Protein AF-A0A1G1E098-F1 (afdb_monomer_lite)

Structure (mmCIF, N/CA/C/O backbone):
data_AF-A0A1G1E098-F1
#
_entry.id   AF-A0A1G1E098-F1
#
loop_
_atom_site.group_PDB
_atom_site.id
_atom_site.type_symbol
_atom_site.label_atom_id
_atom_site.label_alt_id
_atom_site.label_comp_id
_atom_site.label_asym_id
_atom_site.label_entity_id
_atom_site.label_seq_id
_atom_site.pdbx_PDB_ins_code
_atom_site.Cartn_x
_atom_site.Cartn_y
_atom_site.Cartn_z
_atom_site.occupancy
_atom_site.B_iso_or_equiv
_atom_site.auth_seq_id
_atom_site.auth_comp_id
_atom_site.auth_asym_id
_atom_site.auth_atom_id
_atom_site.pdbx_PDB_model_num
ATOM 1 N N . MET A 1 1 ? -1.971 -4.576 39.810 1.00 51.62 1 MET A N 1
ATOM 2 C CA . MET A 1 1 ? -1.094 -4.292 38.649 1.00 51.62 1 MET A CA 1
ATOM 3 C C . MET A 1 1 ? -0.748 -5.639 38.025 1.00 51.62 1 MET A C 1
ATOM 5 O O . MET A 1 1 ? -0.468 -6.519 38.833 1.00 51.62 1 MET A O 1
ATOM 9 N N . PRO A 1 2 ? -0.788 -5.854 36.694 1.00 52.38 2 PRO A N 1
ATOM 10 C CA . PRO A 1 2 ? -0.880 -4.891 35.592 1.00 52.38 2 PRO A CA 1
ATOM 11 C C . PRO A 1 2 ? -2.144 -5.057 34.714 1.00 52.38 2 PRO A C 1
ATOM 13 O O . PRO A 1 2 ? -2.699 -6.144 34.587 1.00 52.38 2 PRO A O 1
ATOM 16 N N . VAL A 1 3 ? -2.587 -3.956 34.101 1.00 46.91 3 VAL A N 1
ATOM 17 C CA . VAL A 1 3 ? -3.371 -3.996 32.859 1.00 46.91 3 VAL A CA 1
ATOM 18 C C . VAL A 1 3 ? -2.415 -4.561 31.811 1.00 46.91 3 VAL A C 1
ATOM 20 O O . VAL A 1 3 ? -1.348 -3.983 31.599 1.00 46.91 3 VAL A O 1
ATOM 23 N N . LEU A 1 4 ? -2.736 -5.715 31.218 1.00 51.38 4 LEU A N 1
ATOM 24 C CA . LEU A 1 4 ? -2.136 -6.057 29.936 1.00 51.38 4 LEU A CA 1
ATOM 25 C C . LEU A 1 4 ? -2.623 -4.973 28.984 1.00 51.38 4 LEU A C 1
ATOM 27 O O . LEU A 1 4 ? -3.811 -4.915 28.664 1.00 51.38 4 LEU A O 1
ATOM 31 N N . ALA A 1 5 ? -1.717 -4.064 28.630 1.00 51.00 5 ALA A N 1
ATOM 32 C CA . ALA A 1 5 ? -1.898 -3.213 27.480 1.00 51.00 5 ALA A CA 1
ATOM 33 C C . ALA A 1 5 ? -2.307 -4.137 26.335 1.00 51.00 5 ALA A C 1
ATOM 35 O O . ALA A 1 5 ? -1.601 -5.097 26.022 1.00 51.00 5 ALA A O 1
ATOM 36 N N . GLN A 1 6 ? -3.493 -3.880 25.795 1.00 43.19 6 GLN A N 1
ATOM 37 C CA . GLN A 1 6 ? -3.846 -4.321 24.466 1.00 43.19 6 GLN A CA 1
ATOM 38 C C . GLN A 1 6 ? -2.694 -3.865 23.580 1.00 43.19 6 GLN A C 1
ATOM 40 O O . GLN A 1 6 ? -2.505 -2.673 23.344 1.00 43.19 6 GLN A O 1
ATOM 45 N N . GLU A 1 7 ? -1.868 -4.822 23.183 1.00 51.38 7 GLU A N 1
ATOM 46 C CA . GLU A 1 7 ? -1.004 -4.686 22.034 1.00 51.38 7 GLU A CA 1
ATOM 47 C C . GLU A 1 7 ? -1.958 -4.594 20.840 1.00 51.38 7 GLU A C 1
ATOM 49 O O . GLU A 1 7 ? -2.266 -5.575 20.173 1.00 51.38 7 GLU A O 1
ATOM 54 N N . GLU A 1 8 ? -2.525 -3.409 20.615 1.00 47.69 8 GLU A N 1
ATOM 55 C CA . GLU A 1 8 ? -2.921 -3.024 19.273 1.00 47.69 8 GLU A CA 1
ATOM 56 C C . GLU A 1 8 ? -1.606 -2.872 18.514 1.00 47.69 8 GLU A C 1
ATOM 58 O O . GLU A 1 8 ? -1.031 -1.789 18.411 1.00 47.69 8 GLU A O 1
ATOM 63 N N . ALA A 1 9 ? -1.075 -4.004 18.040 1.00 51.47 9 ALA A N 1
ATOM 64 C CA . ALA A 1 9 ? -0.168 -3.984 16.913 1.00 51.47 9 ALA A CA 1
ATOM 65 C C . ALA A 1 9 ? -0.832 -3.096 15.849 1.00 51.47 9 ALA A C 1
ATOM 67 O O . ALA A 1 9 ? -2.040 -3.248 15.623 1.00 51.47 9 ALA A O 1
ATOM 68 N N . PRO A 1 10 ? -0.112 -2.152 15.221 1.00 51.34 10 PRO A N 1
ATOM 69 C CA . PRO A 1 10 ? -0.682 -1.416 14.108 1.00 51.34 10 PRO A CA 1
ATOM 70 C C . PRO A 1 10 ? -1.135 -2.461 13.087 1.00 51.34 10 PRO A C 1
ATOM 72 O O . PRO A 1 10 ? -0.317 -3.220 12.565 1.00 51.34 10 PRO A O 1
ATOM 75 N N . THR A 1 11 ? -2.448 -2.590 12.888 1.00 65.44 11 THR A N 1
ATOM 76 C CA . THR A 1 11 ? -3.022 -3.596 11.993 1.00 65.44 11 THR A CA 1
ATOM 77 C C . THR A 1 11 ? -2.800 -3.124 10.566 1.00 65.44 11 THR A C 1
ATOM 79 O O . THR A 1 11 ? -3.671 -2.564 9.905 1.00 65.44 11 THR A O 1
ATOM 82 N N . ALA A 1 12 ? -1.566 -3.298 10.109 1.00 79.00 12 ALA A N 1
ATOM 83 C CA . ALA A 1 12 ? -1.203 -3.142 8.725 1.00 79.00 12 ALA A CA 1
ATOM 84 C C . ALA A 1 12 ? -1.951 -4.219 7.927 1.00 79.00 12 ALA A C 1
ATOM 86 O O . ALA A 1 12 ? -1.767 -5.418 8.135 1.00 79.00 12 ALA A O 1
ATOM 87 N N . GLN A 1 13 ? -2.854 -3.785 7.058 1.00 81.88 13 GLN A N 1
ATOM 88 C CA . GLN A 1 13 ? -3.647 -4.635 6.189 1.00 81.88 13 GLN A CA 1
ATOM 89 C C . GLN A 1 13 ? -2.983 -4.716 4.826 1.00 81.88 13 GLN A C 1
ATOM 91 O O . GLN A 1 13 ? -2.785 -3.708 4.154 1.00 81.88 13 GLN A O 1
ATOM 96 N N . THR A 1 14 ? -2.671 -5.926 4.390 1.00 83.56 14 THR A N 1
ATOM 97 C CA . THR A 1 14 ? -2.162 -6.153 3.042 1.00 83.56 14 THR A CA 1
ATOM 98 C C . THR A 1 14 ? -3.323 -6.231 2.055 1.00 83.56 14 THR A C 1
ATOM 100 O O . THR A 1 14 ? -4.198 -7.089 2.161 1.00 83.56 14 THR A O 1
ATOM 103 N N . VAL A 1 15 ? -3.318 -5.341 1.073 1.00 83.81 15 VAL A N 1
ATOM 104 C CA . VAL A 1 15 ? -4.295 -5.233 -0.005 1.00 83.81 15 VAL A CA 1
ATOM 105 C C . VAL A 1 15 ? -3.638 -5.698 -1.293 1.00 83.81 15 VAL A C 1
ATOM 107 O O . VAL A 1 15 ? -2.638 -5.138 -1.728 1.00 83.81 15 VAL A O 1
ATOM 110 N N . LYS A 1 16 ? -4.206 -6.721 -1.924 1.00 86.19 16 LYS A N 1
ATOM 111 C CA . LYS A 1 16 ? -3.777 -7.195 -3.242 1.00 86.19 16 LYS A CA 1
ATOM 112 C C . LYS A 1 16 ? -4.789 -6.779 -4.279 1.00 86.19 16 LYS A C 1
ATOM 114 O O . LYS A 1 16 ? -5.982 -7.017 -4.103 1.00 86.19 16 LYS A O 1
ATOM 119 N N . GLY A 1 17 ? -4.315 -6.224 -5.380 1.00 84.75 17 GLY A N 1
ATOM 120 C CA . GLY A 1 17 ? -5.181 -5.979 -6.512 1.00 84.75 17 GLY A CA 1
ATOM 121 C C . GLY A 1 17 ? -4.472 -5.321 -7.673 1.00 84.75 17 GLY A C 1
ATOM 122 O O . GLY A 1 17 ? -3.300 -4.960 -7.618 1.00 84.75 17 GLY A O 1
ATOM 123 N N . LYS A 1 18 ? -5.228 -5.161 -8.750 1.00 86.44 18 LYS A N 1
ATOM 124 C CA . LYS A 1 18 ? -4.775 -4.450 -9.934 1.00 86.44 18 LYS A CA 1
ATOM 125 C C . LYS A 1 18 ? -4.877 -2.949 -9.697 1.00 86.44 18 LYS A C 1
ATOM 127 O O . LYS A 1 18 ? -5.929 -2.471 -9.268 1.00 86.44 18 LYS A O 1
ATOM 132 N N . VAL A 1 19 ? -3.809 -2.217 -9.996 1.00 87.69 19 VAL A N 1
ATOM 133 C CA . VAL A 1 19 ? -3.830 -0.754 -10.024 1.00 87.69 19 VAL A CA 1
ATOM 134 C C . VAL A 1 19 ? -4.747 -0.335 -11.163 1.00 87.69 19 VAL A C 1
ATOM 136 O O . VAL A 1 19 ? -4.438 -0.560 -12.327 1.00 87.69 19 VAL A O 1
ATOM 139 N N . GLU A 1 20 ? -5.891 0.253 -10.850 1.00 85.38 20 GLU A N 1
ATOM 140 C CA . GLU A 1 20 ? -6.742 0.879 -11.862 1.00 85.38 20 GLU A CA 1
ATOM 141 C C . GLU A 1 20 ? -6.298 2.302 -12.160 1.00 85.38 20 GLU A C 1
ATOM 143 O O . GLU A 1 20 ? -6.420 2.748 -13.297 1.00 85.38 20 GLU A O 1
ATOM 148 N N . LYS A 1 21 ? -5.784 3.003 -11.145 1.00 85.62 21 LYS A N 1
ATOM 149 C CA . LYS A 1 21 ? -5.387 4.401 -11.266 1.00 85.62 21 LYS A CA 1
ATOM 150 C C . LYS A 1 21 ? -4.212 4.715 -10.357 1.00 85.62 21 LYS A C 1
ATOM 152 O O . LYS A 1 21 ? -4.189 4.270 -9.212 1.00 85.62 21 LYS A O 1
ATOM 157 N N . LEU A 1 22 ? -3.248 5.481 -10.853 1.00 85.12 22 LEU A N 1
ATOM 158 C 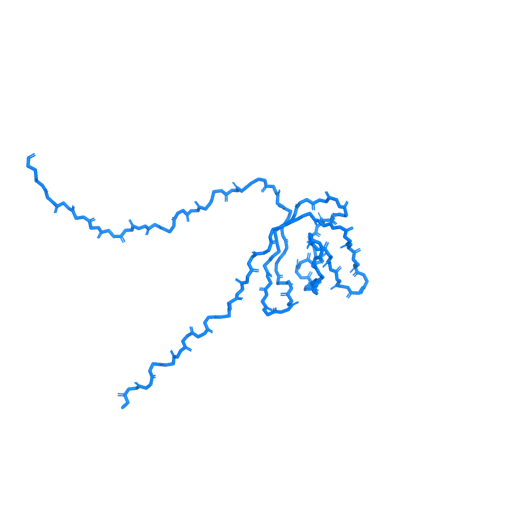CA . LEU A 1 22 ? -2.056 5.863 -10.098 1.00 85.12 22 LEU A CA 1
ATOM 159 C C . LEU A 1 22 ? -1.822 7.367 -10.223 1.00 85.12 22 LEU A C 1
ATOM 161 O O . LEU A 1 22 ? -1.444 7.855 -11.284 1.00 85.12 22 LEU A O 1
ATOM 165 N N . ASP A 1 23 ? -1.991 8.085 -9.121 1.00 86.69 23 ASP A N 1
ATOM 166 C CA . ASP A 1 23 ? -1.749 9.517 -9.034 1.00 86.69 23 ASP A CA 1
ATOM 167 C C . ASP A 1 23 ? -0.454 9.774 -8.247 1.00 86.69 23 ASP A C 1
ATOM 169 O O . ASP A 1 23 ? -0.421 9.797 -7.015 1.00 86.69 23 ASP A O 1
ATOM 173 N N . LYS A 1 24 ? 0.659 9.904 -8.978 1.00 76.75 24 LYS A N 1
ATOM 174 C CA . LYS A 1 24 ? 1.995 10.121 -8.392 1.00 76.75 24 LYS A CA 1
ATOM 175 C C . LYS A 1 24 ? 2.160 11.518 -7.784 1.00 76.75 24 LYS A C 1
ATOM 177 O O . LYS A 1 24 ? 2.950 11.677 -6.859 1.00 76.75 24 LYS A O 1
ATOM 182 N N . GLU A 1 25 ? 1.430 12.514 -8.285 1.00 79.44 25 GLU A N 1
ATOM 183 C CA . GLU A 1 25 ? 1.501 13.899 -7.796 1.00 79.44 25 GLU A CA 1
ATOM 184 C C . GLU A 1 25 ? 0.715 14.082 -6.493 1.00 79.44 25 GLU A C 1
ATOM 186 O O . GLU A 1 25 ? 1.220 14.658 -5.531 1.00 79.44 25 GLU A O 1
ATOM 191 N N . GLY A 1 26 ? -0.498 13.541 -6.441 1.00 78.69 26 GLY A N 1
ATOM 192 C CA . GLY A 1 26 ? -1.386 13.526 -5.285 1.00 78.69 26 GLY A CA 1
ATOM 193 C C . GLY A 1 26 ? -1.105 12.397 -4.300 1.00 78.69 26 GLY A C 1
ATOM 194 O O . GLY A 1 26 ? -1.784 12.325 -3.280 1.00 78.69 26 GLY A O 1
ATOM 195 N N . LYS A 1 27 ? -0.112 11.541 -4.585 1.00 84.56 27 LYS A N 1
ATOM 196 C CA . LYS A 1 27 ? 0.276 10.379 -3.773 1.00 84.56 27 LYS A CA 1
ATOM 197 C C . LYS A 1 27 ? -0.923 9.473 -3.478 1.00 84.56 27 LYS A C 1
ATOM 199 O O . LYS A 1 27 ? -1.144 9.086 -2.340 1.00 84.56 27 LYS A O 1
ATOM 204 N N . LYS A 1 28 ? -1.705 9.129 -4.501 1.00 88.06 28 LYS A N 1
ATOM 205 C CA . LYS A 1 28 ? -2.889 8.264 -4.382 1.00 88.06 28 LYS A CA 1
ATOM 206 C C . LYS A 1 28 ? -2.827 7.103 -5.363 1.00 88.06 28 LYS A C 1
ATOM 208 O O . LYS A 1 28 ? -2.341 7.242 -6.482 1.00 88.06 28 LYS A O 1
ATOM 213 N N . VAL A 1 29 ? -3.347 5.952 -4.960 1.00 86.50 29 VAL A N 1
ATOM 214 C CA . VAL A 1 29 ? -3.477 4.769 -5.814 1.00 86.50 29 VAL A CA 1
ATOM 215 C C . VAL A 1 29 ? -4.866 4.172 -5.667 1.00 86.50 29 VAL A C 1
ATOM 217 O O . VAL A 1 29 ? -5.370 4.011 -4.561 1.00 86.50 29 VAL A O 1
ATOM 220 N N . THR A 1 30 ? -5.493 3.827 -6.784 1.00 88.56 30 THR A N 1
ATOM 221 C CA . THR A 1 30 ? -6.742 3.070 -6.814 1.00 88.56 30 THR A CA 1
ATOM 222 C C . THR A 1 30 ? -6.419 1.623 -7.145 1.00 88.56 30 THR A C 1
ATOM 224 O O . THR A 1 30 ? -6.000 1.319 -8.262 1.00 88.56 30 THR A O 1
ATOM 227 N N . ILE A 1 31 ? -6.604 0.731 -6.176 1.00 86.56 31 ILE A N 1
ATOM 228 C CA . ILE A 1 31 ? -6.350 -0.704 -6.304 1.00 86.56 31 ILE A CA 1
ATOM 229 C C . ILE A 1 31 ? -7.694 -1.420 -6.209 1.00 86.56 31 ILE A C 1
ATOM 231 O O . ILE A 1 31 ? -8.384 -1.293 -5.199 1.00 86.56 31 ILE A O 1
ATOM 235 N N . ALA A 1 32 ? -8.074 -2.157 -7.257 1.00 81.25 32 ALA A N 1
ATOM 236 C CA . ALA A 1 32 ? -9.336 -2.905 -7.318 1.00 81.25 32 ALA A CA 1
ATOM 237 C C . ALA A 1 32 ? -10.571 -2.074 -6.883 1.00 81.25 32 ALA A C 1
ATOM 239 O O . ALA A 1 32 ? -11.380 -2.518 -6.069 1.00 81.25 32 ALA A O 1
ATOM 240 N N . GLY A 1 33 ? -10.685 -0.837 -7.381 1.00 82.00 33 GLY A N 1
ATOM 241 C CA . GLY A 1 33 ? -11.770 0.087 -7.039 1.00 82.00 33 GLY A CA 1
ATOM 242 C C . GLY A 1 33 ? -11.680 0.778 -5.671 1.00 82.00 33 GLY A C 1
ATOM 243 O O . GLY A 1 33 ? -12.576 1.553 -5.343 1.00 82.00 33 GLY A O 1
ATOM 244 N N . THR A 1 34 ? -10.625 0.548 -4.880 1.00 85.12 34 THR A N 1
ATOM 245 C CA . THR A 1 34 ? -10.418 1.214 -3.580 1.00 85.12 34 THR A CA 1
ATOM 246 C C . THR A 1 34 ? -9.262 2.208 -3.656 1.00 85.12 34 THR A C 1
ATOM 248 O O . THR A 1 34 ? -8.171 1.854 -4.097 1.00 85.12 34 THR A O 1
ATOM 251 N N . GLU A 1 35 ? -9.498 3.458 -3.248 1.00 89.31 35 GLU A N 1
ATOM 252 C CA . GLU A 1 35 ? -8.470 4.504 -3.192 1.00 89.31 35 GLU A CA 1
ATOM 253 C C . GLU A 1 35 ? -7.690 4.439 -1.873 1.00 89.31 35 GLU A C 1
ATOM 255 O O . GLU A 1 35 ? -8.282 4.380 -0.795 1.00 89.31 35 GLU A O 1
ATOM 260 N N . TYR A 1 36 ? -6.364 4.491 -1.974 1.00 86.75 36 TYR A N 1
ATOM 261 C CA . TYR A 1 36 ? -5.434 4.547 -0.854 1.00 86.75 36 TYR A CA 1
ATOM 262 C C . TYR A 1 36 ? -4.407 5.662 -1.058 1.00 86.75 36 TYR A C 1
ATOM 264 O O . TYR A 1 36 ? -4.010 5.955 -2.188 1.00 86.75 36 TYR A O 1
ATOM 272 N N . ASP A 1 37 ? -3.928 6.244 0.039 1.00 89.06 37 ASP A N 1
ATOM 273 C CA . ASP A 1 37 ? -2.848 7.230 0.015 1.00 89.06 37 ASP A CA 1
ATOM 274 C C . ASP A 1 37 ? -1.482 6.521 0.031 1.00 89.06 37 ASP A C 1
ATOM 276 O O . ASP A 1 37 ? -1.197 5.707 0.904 1.00 89.06 37 ASP A O 1
ATOM 280 N N . LEU A 1 38 ? -0.623 6.813 -0.941 1.00 86.44 38 LEU A N 1
ATOM 281 C CA . LEU A 1 38 ? 0.734 6.286 -1.076 1.00 86.44 38 LEU A CA 1
ATOM 282 C C . LEU A 1 38 ? 1.700 7.017 -0.136 1.00 86.44 38 LEU A C 1
ATOM 284 O O . LEU A 1 38 ? 1.860 8.236 -0.212 1.00 86.44 38 LEU A O 1
ATOM 288 N N . SER A 1 39 ? 2.442 6.273 0.684 1.00 85.88 39 SER A N 1
ATOM 289 C CA . SER A 1 39 ? 3.660 6.811 1.303 1.00 85.88 39 SER A CA 1
ATOM 290 C C . SER A 1 39 ? 4.767 6.998 0.271 1.00 85.88 39 SER A C 1
ATOM 292 O O . SER A 1 39 ? 4.752 6.401 -0.803 1.00 85.88 39 SER A O 1
ATOM 294 N N . GLU A 1 40 ? 5.781 7.787 0.622 1.00 81.44 40 GLU A N 1
ATOM 295 C CA . GLU A 1 40 ? 6.971 7.984 -0.216 1.00 81.44 40 GLU A CA 1
ATOM 296 C C . GLU A 1 40 ? 7.689 6.663 -0.537 1.00 81.44 40 GLU A C 1
ATOM 298 O O . GLU A 1 40 ? 8.182 6.490 -1.647 1.00 81.44 40 GLU A O 1
ATOM 303 N N . GLU A 1 41 ? 7.674 5.703 0.391 1.00 77.25 41 GLU A N 1
ATOM 304 C CA . GLU A 1 41 ? 8.260 4.368 0.210 1.00 77.25 41 GLU A CA 1
ATOM 305 C C . GLU A 1 41 ? 7.469 3.513 -0.800 1.00 77.25 41 GLU A C 1
ATOM 307 O O . GLU A 1 41 ? 8.053 2.855 -1.656 1.00 77.25 41 GLU A O 1
ATOM 312 N N . ALA A 1 42 ? 6.136 3.598 -0.777 1.00 74.75 42 ALA A N 1
ATOM 313 C CA . ALA A 1 42 ? 5.259 2.970 -1.764 1.00 74.75 42 ALA A CA 1
ATOM 314 C C . ALA A 1 42 ? 5.330 3.655 -3.144 1.00 74.75 42 ALA A C 1
ATOM 316 O O . ALA A 1 42 ? 5.282 2.988 -4.174 1.00 74.75 42 ALA A O 1
ATOM 317 N N . ALA A 1 43 ? 5.470 4.983 -3.172 1.00 74.62 43 ALA A N 1
ATOM 318 C CA . ALA A 1 43 ? 5.616 5.769 -4.397 1.00 74.62 43 ALA A CA 1
ATOM 319 C C . ALA A 1 43 ? 6.981 5.570 -5.081 1.00 74.62 43 ALA A C 1
ATOM 321 O O . ALA A 1 43 ? 7.102 5.810 -6.283 1.00 74.62 43 ALA A O 1
ATOM 322 N N . ALA A 1 44 ? 7.997 5.123 -4.333 1.00 78.81 44 ALA A N 1
ATOM 323 C CA . ALA A 1 44 ? 9.300 4.749 -4.876 1.00 78.81 44 ALA A CA 1
ATOM 324 C C . ALA A 1 44 ? 9.249 3.462 -5.717 1.00 78.81 44 ALA A C 1
ATOM 326 O O . ALA A 1 44 ? 10.186 3.180 -6.464 1.00 78.81 44 ALA A O 1
ATOM 327 N N . VAL A 1 45 ? 8.171 2.680 -5.617 1.00 79.19 45 VAL A N 1
ATOM 328 C CA . VAL A 1 45 ? 8.023 1.435 -6.369 1.00 79.19 45 VAL A CA 1
ATOM 329 C C . VAL A 1 45 ? 7.492 1.739 -7.764 1.00 79.19 45 VAL A C 1
ATOM 331 O O . VAL A 1 45 ? 6.462 2.391 -7.943 1.00 79.19 45 VAL A O 1
ATOM 334 N N . GLU A 1 46 ? 8.203 1.249 -8.779 1.00 76.31 46 GLU A N 1
ATOM 335 C CA . GLU A 1 46 ? 7.785 1.349 -10.176 1.00 76.31 46 GLU A CA 1
ATOM 336 C C . GLU A 1 46 ? 6.589 0.432 -10.452 1.00 76.31 46 GLU A C 1
ATOM 338 O O . GLU A 1 46 ? 6.724 -0.705 -10.903 1.00 76.31 46 GLU A O 1
ATOM 343 N N . VAL A 1 47 ? 5.396 0.954 -10.185 1.00 77.75 47 VAL A N 1
ATOM 344 C CA . VAL A 1 47 ? 4.122 0.362 -10.595 1.00 77.75 47 VAL A CA 1
ATOM 345 C C . VAL A 1 47 ? 3.421 1.251 -11.614 1.00 77.75 47 VAL A C 1
ATOM 347 O O . VAL A 1 47 ? 3.643 2.466 -11.673 1.00 77.75 47 VAL A O 1
ATOM 350 N N . ALA A 1 48 ? 2.580 0.632 -12.435 1.00 80.19 48 ALA A N 1
ATOM 351 C CA . ALA A 1 48 ? 1.827 1.293 -13.490 1.00 80.19 48 ALA A CA 1
ATOM 352 C C . ALA A 1 48 ? 0.344 0.923 -13.410 1.00 80.19 48 ALA A C 1
ATOM 354 O O . ALA A 1 48 ? -0.034 -0.089 -12.819 1.00 80.19 48 ALA A O 1
ATOM 355 N N . GLU A 1 49 ? -0.498 1.742 -14.034 1.00 85.88 49 GLU A N 1
ATOM 356 C CA . GLU A 1 49 ? -1.910 1.418 -14.221 1.00 85.88 49 GLU A CA 1
ATOM 357 C C . GLU A 1 49 ? -2.034 0.115 -15.022 1.00 85.88 49 GLU A C 1
ATOM 359 O O . GLU A 1 49 ? -1.438 -0.058 -16.084 1.00 85.88 49 GLU A O 1
ATOM 364 N N . GLY A 1 50 ? -2.801 -0.824 -14.486 1.00 82.19 50 GLY A N 1
ATOM 365 C CA . GLY A 1 50 ? -2.989 -2.161 -15.023 1.00 82.19 50 GLY A CA 1
ATOM 366 C C . GLY A 1 50 ? -2.083 -3.234 -14.420 1.0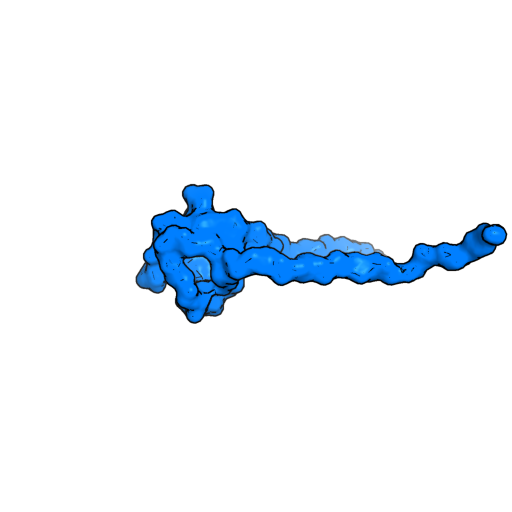0 82.19 50 GLY A C 1
ATOM 367 O O . GLY A 1 50 ? -2.248 -4.403 -14.768 1.00 82.19 50 GLY A O 1
ATOM 368 N N . ASP A 1 51 ? -1.173 -2.875 -13.519 1.00 83.25 51 ASP A N 1
ATOM 369 C CA . ASP A 1 51 ? -0.261 -3.817 -12.878 1.00 83.25 51 ASP A CA 1
ATOM 370 C C . ASP A 1 51 ? -0.875 -4.414 -11.603 1.00 83.25 51 ASP A C 1
ATOM 372 O O . ASP A 1 51 ? -1.565 -3.719 -10.856 1.00 83.25 51 ASP A O 1
ATOM 376 N N . GLU A 1 52 ? -0.651 -5.703 -11.342 1.00 84.75 52 GLU A N 1
ATOM 377 C CA . GLU A 1 52 ? -1.023 -6.308 -10.058 1.00 84.75 52 GLU A CA 1
ATOM 378 C C . GLU A 1 52 ? -0.002 -5.926 -8.989 1.00 84.75 52 GLU A C 1
ATOM 380 O O . GLU A 1 52 ? 1.204 -6.099 -9.168 1.00 84.75 52 GLU A O 1
ATOM 385 N N . VAL A 1 53 ? -0.491 -5.404 -7.866 1.00 85.44 53 VAL A N 1
ATOM 386 C CA . VAL A 1 53 ? 0.321 -4.913 -6.753 1.00 85.44 53 VAL A CA 1
ATOM 387 C C . VAL A 1 53 ? -0.216 -5.419 -5.418 1.00 85.44 53 VAL A C 1
ATOM 389 O O . VAL A 1 53 ? -1.403 -5.701 -5.251 1.00 85.44 53 VAL A O 1
ATOM 392 N N . GLU A 1 54 ? 0.688 -5.524 -4.458 1.00 86.12 54 GLU A N 1
ATOM 393 C CA . GLU A 1 54 ? 0.438 -5.826 -3.060 1.00 86.12 54 GLU A CA 1
ATOM 394 C C . GLU A 1 54 ? 0.826 -4.591 -2.235 1.00 86.12 54 GLU A C 1
ATOM 396 O O . GLU A 1 54 ? 1.989 -4.197 -2.186 1.00 86.12 54 GLU A O 1
ATOM 401 N N . ALA A 1 55 ? -0.160 -3.943 -1.626 1.00 84.56 55 ALA A N 1
ATOM 402 C CA . ALA A 1 55 ? -0.029 -2.716 -0.858 1.00 84.56 55 ALA A CA 1
ATOM 403 C C . ALA A 1 55 ? -0.273 -3.004 0.624 1.00 84.56 55 ALA A C 1
ATOM 405 O O . ALA A 1 55 ? -1.339 -3.480 0.992 1.00 84.56 55 ALA A O 1
ATOM 406 N N . THR A 1 56 ? 0.674 -2.693 1.499 1.00 88.44 56 THR A N 1
ATOM 407 C CA . THR A 1 56 ? 0.473 -2.782 2.949 1.00 88.44 56 THR A CA 1
ATOM 408 C C . THR A 1 56 ? -0.043 -1.446 3.460 1.00 88.44 56 THR A C 1
ATOM 410 O O . THR A 1 56 ? 0.688 -0.458 3.468 1.00 88.44 56 THR A O 1
ATOM 413 N N . VAL A 1 57 ? -1.305 -1.408 3.872 1.00 87.88 57 VAL A N 1
ATOM 414 C CA . VAL A 1 57 ? -2.027 -0.219 4.329 1.00 87.88 57 VAL A CA 1
ATOM 415 C C . VAL A 1 57 ? -2.107 -0.217 5.845 1.00 87.88 57 VAL A C 1
ATOM 417 O O . VAL A 1 57 ? -2.661 -1.129 6.443 1.00 87.88 57 VAL A O 1
ATOM 420 N N . GLU A 1 58 ? -1.612 0.833 6.482 1.00 85.56 58 GLU A N 1
ATOM 421 C CA . GLU A 1 58 ? -1.749 1.035 7.920 1.00 85.56 58 GLU A CA 1
ATOM 422 C C . GLU A 1 58 ? -2.774 2.149 8.162 1.00 85.56 58 GLU A C 1
ATOM 424 O O . GLU A 1 58 ? -2.542 3.316 7.840 1.00 85.56 58 GLU A O 1
ATOM 429 N N . GLY A 1 59 ? -3.958 1.772 8.653 1.00 81.38 59 GLY A N 1
ATOM 430 C CA . GLY A 1 59 ? -5.106 2.673 8.770 1.00 81.38 59 GLY A CA 1
ATOM 431 C C . GLY A 1 59 ? -5.669 3.070 7.402 1.00 81.38 59 GLY A C 1
ATOM 432 O O . GLY A 1 59 ? -6.576 2.421 6.891 1.00 81.38 59 GLY A O 1
ATOM 433 N N . THR A 1 60 ? -5.122 4.131 6.811 1.00 79.56 6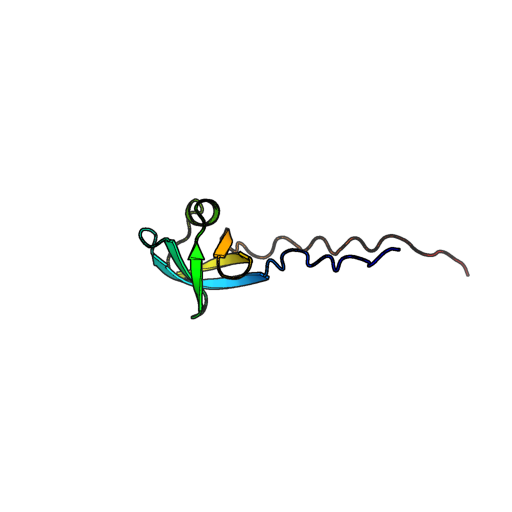0 THR A N 1
ATOM 434 C CA . THR A 1 60 ? -5.547 4.697 5.514 1.00 79.56 60 THR A CA 1
ATOM 435 C C . THR A 1 60 ? -4.390 4.928 4.543 1.00 79.56 60 THR A C 1
ATOM 437 O O . THR A 1 60 ? -4.621 5.323 3.402 1.00 79.56 60 THR A O 1
ATOM 440 N N . THR A 1 61 ? -3.153 4.684 4.979 1.00 84.50 61 THR A N 1
ATOM 441 C CA . THR A 1 61 ? -1.950 5.009 4.212 1.00 84.50 61 THR A CA 1
ATOM 442 C C . THR A 1 61 ? -1.202 3.737 3.838 1.00 84.50 61 THR A C 1
ATOM 444 O O . THR A 1 61 ? -0.868 2.926 4.699 1.00 84.50 61 THR A O 1
ATOM 447 N N . VAL A 1 62 ? -0.891 3.572 2.555 1.00 86.31 62 VAL A N 1
ATOM 448 C CA . VAL A 1 62 ? 0.012 2.541 2.046 1.00 86.31 62 VAL A CA 1
ATOM 449 C C . VAL A 1 62 ? 1.418 2.843 2.554 1.00 86.31 62 VAL A C 1
ATOM 451 O O . VAL A 1 62 ? 2.025 3.835 2.155 1.00 86.31 62 VAL A O 1
ATOM 454 N N . LYS A 1 63 ? 1.942 1.994 3.433 1.00 86.94 63 LYS A N 1
ATOM 455 C CA . LYS A 1 63 ? 3.324 2.044 3.919 1.00 86.94 63 LYS A CA 1
ATOM 456 C C . LYS A 1 63 ? 4.277 1.501 2.864 1.00 86.94 63 LYS A C 1
ATOM 458 O O . LYS A 1 63 ? 5.197 2.193 2.449 1.00 86.94 63 LYS A O 1
ATOM 463 N N . THR A 1 64 ? 3.998 0.290 2.396 1.00 81.56 64 THR A N 1
ATOM 464 C CA . THR A 1 64 ? 4.803 -0.407 1.393 1.00 81.56 64 THR A CA 1
ATOM 465 C C . THR A 1 64 ? 3.921 -0.837 0.241 1.00 81.56 64 THR A C 1
ATOM 467 O O . THR A 1 64 ? 2.770 -1.225 0.431 1.00 81.56 64 THR A O 1
ATOM 470 N N . LEU A 1 65 ? 4.455 -0.761 -0.969 1.00 84.69 65 LEU A N 1
ATOM 471 C CA . LEU A 1 65 ? 3.788 -1.245 -2.164 1.00 84.69 65 LEU A CA 1
ATOM 472 C C . LEU A 1 65 ? 4.787 -2.090 -2.930 1.00 84.69 65 LEU A C 1
ATOM 474 O O . LEU A 1 65 ? 5.908 -1.664 -3.148 1.00 84.69 65 LEU A O 1
ATOM 478 N N . ALA A 1 66 ? 4.409 -3.297 -3.307 1.00 83.69 66 ALA A N 1
ATOM 479 C CA . ALA A 1 66 ? 5.232 -4.177 -4.110 1.00 83.69 66 ALA A CA 1
ATOM 480 C C . ALA A 1 66 ? 4.436 -4.578 -5.340 1.00 83.69 66 ALA A C 1
ATOM 482 O O . ALA A 1 66 ? 3.239 -4.842 -5.258 1.00 83.69 66 ALA A O 1
ATOM 483 N N . LYS A 1 67 ? 5.094 -4.657 -6.494 1.00 78.75 67 LYS A N 1
ATOM 484 C CA . LYS A 1 67 ? 4.502 -5.341 -7.639 1.00 78.75 67 LYS A CA 1
ATOM 485 C C . LYS A 1 67 ? 4.235 -6.784 -7.225 1.00 78.75 67 LYS A C 1
ATOM 487 O O . LYS A 1 67 ? 5.164 -7.468 -6.794 1.00 78.75 67 LYS A O 1
ATOM 492 N N . ALA A 1 68 ? 2.988 -7.231 -7.341 1.00 65.38 68 ALA A N 1
ATOM 493 C CA . ALA A 1 68 ? 2.596 -8.605 -7.085 1.00 65.38 68 ALA A CA 1
ATOM 494 C C . ALA A 1 68 ? 3.114 -9.467 -8.243 1.00 65.38 68 ALA A C 1
ATOM 496 O O . ALA A 1 68 ? 2.379 -9.954 -9.096 1.00 65.38 68 ALA A O 1
ATOM 497 N N . ALA A 1 69 ? 4.433 -9.645 -8.289 1.00 44.06 69 ALA A N 1
ATOM 498 C CA . ALA A 1 69 ? 4.990 -10.862 -8.832 1.00 44.06 69 ALA A CA 1
ATOM 499 C C . ALA A 1 69 ? 4.425 -11.993 -7.965 1.00 44.06 69 ALA A C 1
ATOM 501 O O . ALA A 1 69 ? 4.437 -11.874 -6.740 1.00 44.06 69 ALA A O 1
ATOM 502 N N . ALA A 1 70 ? 3.846 -13.005 -8.617 1.00 34.72 70 ALA A N 1
ATOM 503 C CA . ALA A 1 70 ? 3.185 -14.166 -8.024 1.00 34.72 70 ALA A CA 1
ATOM 504 C C . ALA A 1 70 ? 3.733 -14.525 -6.632 1.00 34.72 70 ALA A C 1
ATOM 506 O O . ALA A 1 70 ? 4.954 -14.525 -6.470 1.00 34.72 70 ALA A O 1
ATOM 507 N N . PRO A 1 71 ? 2.857 -14.838 -5.657 1.00 39.16 71 PRO A N 1
ATOM 508 C CA . PRO A 1 71 ? 3.217 -14.951 -4.250 1.00 39.16 71 PRO A CA 1
ATOM 509 C C . PRO A 1 71 ? 4.487 -15.782 -4.107 1.00 39.16 71 PRO A C 1
ATOM 511 O O . PRO A 1 71 ? 4.466 -16.997 -4.304 1.00 39.16 71 PRO A O 1
ATOM 514 N N . ALA A 1 72 ? 5.592 -15.122 -3.762 1.00 39.94 72 ALA A N 1
ATOM 515 C CA . ALA A 1 72 ? 6.646 -15.790 -3.035 1.00 39.94 72 ALA A CA 1
ATOM 516 C C . ALA A 1 72 ? 5.988 -16.167 -1.713 1.00 39.94 72 ALA A C 1
ATOM 518 O O . ALA A 1 72 ? 5.787 -15.320 -0.847 1.00 39.94 72 ALA A O 1
ATOM 519 N N . GLU A 1 73 ? 5.458 -17.389 -1.709 1.00 38.28 73 GLU A N 1
ATOM 520 C CA . GLU A 1 73 ? 5.496 -18.316 -0.599 1.00 38.28 73 GLU A CA 1
ATOM 521 C C . GLU A 1 73 ? 5.418 -17.586 0.733 1.00 38.28 73 GLU A C 1
ATOM 523 O O . GLU A 1 73 ? 6.416 -17.075 1.237 1.00 38.28 73 GLU A O 1
ATOM 528 N N . ALA A 1 74 ? 4.214 -17.550 1.306 1.00 39.47 74 ALA A N 1
ATOM 529 C CA . ALA A 1 74 ? 4.109 -17.478 2.747 1.00 39.47 74 ALA A CA 1
ATOM 530 C C . ALA A 1 74 ? 5.184 -18.423 3.307 1.00 39.47 74 ALA A C 1
ATOM 532 O O . ALA A 1 74 ? 5.063 -19.633 3.077 1.00 39.47 74 ALA A O 1
ATOM 533 N N . PRO A 1 75 ? 6.224 -17.946 4.022 1.00 40.12 75 PRO A N 1
ATOM 534 C CA . PRO A 1 75 ? 6.795 -18.820 5.010 1.00 40.12 75 PRO A CA 1
ATOM 535 C C . PRO A 1 75 ? 5.613 -19.047 5.939 1.00 40.12 75 PRO A C 1
ATOM 537 O O . PRO A 1 75 ? 5.183 -18.140 6.657 1.00 40.12 75 PRO A O 1
ATOM 540 N N . ALA A 1 76 ? 4.997 -20.224 5.800 1.00 38.94 76 ALA A N 1
ATOM 541 C CA . ALA A 1 76 ? 4.080 -20.755 6.782 1.00 38.94 76 ALA A CA 1
ATOM 542 C C . ALA A 1 76 ? 4.655 -20.346 8.139 1.00 38.94 76 ALA A C 1
ATOM 544 O O . ALA A 1 76 ? 5.865 -20.548 8.327 1.00 38.94 76 ALA A O 1
ATOM 545 N N . PRO A 1 77 ? 3.882 -19.687 9.026 1.00 46.62 77 PRO A N 1
ATOM 546 C CA . PRO A 1 77 ? 4.378 -19.438 10.366 1.00 46.62 77 PRO A CA 1
ATOM 547 C C . PRO A 1 77 ? 4.908 -20.782 10.838 1.00 46.62 77 PRO A C 1
ATOM 549 O O . PRO A 1 77 ? 4.176 -21.772 10.813 1.00 46.62 77 PRO A O 1
ATOM 552 N N . ALA A 1 78 ? 6.221 -20.832 11.068 1.00 49.12 78 ALA A N 1
ATOM 553 C CA . ALA A 1 78 ? 6.910 -22.034 11.463 1.00 49.12 78 ALA A CA 1
ATOM 554 C C . ALA A 1 78 ? 6.269 -22.452 12.780 1.00 49.12 78 ALA A C 1
ATOM 556 O O . ALA A 1 78 ? 6.591 -21.921 13.842 1.00 49.12 78 ALA A O 1
ATOM 557 N N . GLU A 1 79 ? 5.300 -23.354 12.676 1.00 41.16 79 GLU A N 1
ATOM 558 C CA . GLU A 1 79 ? 4.689 -24.051 13.783 1.00 41.16 79 GLU A CA 1
ATOM 559 C C . GLU A 1 79 ? 5.758 -25.029 14.276 1.00 41.16 79 GLU A C 1
ATOM 561 O O . GLU A 1 79 ? 5.853 -26.185 13.879 1.00 41.16 79 GLU A O 1
ATOM 566 N N . ALA A 1 80 ? 6.686 -24.492 15.056 1.00 51.69 80 ALA A N 1
ATOM 567 C CA . ALA A 1 80 ? 7.503 -25.255 15.974 1.00 51.69 80 ALA A CA 1
ATOM 568 C C . ALA A 1 80 ? 6.809 -25.210 17.347 1.00 51.69 80 ALA A C 1
ATOM 570 O O . ALA A 1 80 ? 6.163 -24.208 17.661 1.00 51.69 80 ALA A O 1
ATOM 571 N N . PRO A 1 81 ? 7.093 -26.133 18.276 1.00 61.41 81 PRO A N 1
ATOM 572 C CA . PRO A 1 81 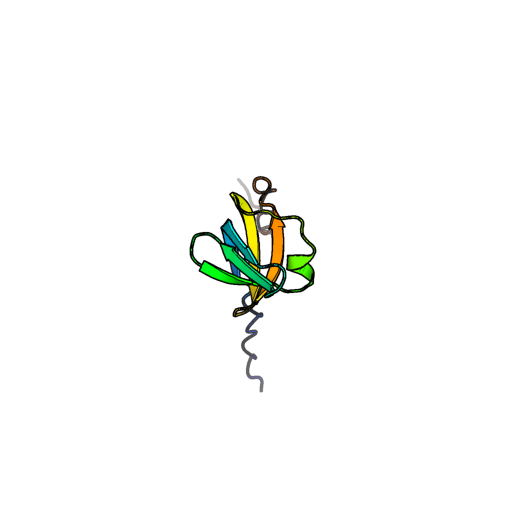? 7.434 -27.550 18.120 1.00 61.41 81 PRO A CA 1
ATOM 573 C C . PRO A 1 81 ? 6.713 -28.416 19.184 1.00 61.41 81 PRO A C 1
ATOM 575 O O . PRO A 1 81 ? 6.840 -28.146 20.371 1.00 61.41 81 PRO A O 1
ATOM 578 N N . ALA A 1 82 ? 6.020 -29.491 18.814 1.00 53.81 82 ALA A N 1
ATOM 579 C CA . ALA A 1 82 ? 5.540 -30.533 19.744 1.00 53.81 82 ALA A CA 1
ATOM 580 C C . ALA A 1 82 ? 4.945 -31.659 18.878 1.00 53.81 82 ALA A C 1
ATOM 582 O O . ALA A 1 82 ? 4.278 -31.362 17.901 1.00 53.81 82 ALA A O 1
ATOM 583 N N . GLU A 1 83 ? 5.119 -32.957 19.074 1.00 47.38 83 GLU A N 1
ATOM 584 C CA . GLU A 1 83 ? 5.536 -33.763 20.209 1.00 47.38 83 GLU A CA 1
ATOM 585 C C . GLU A 1 83 ? 5.811 -35.156 19.605 1.00 47.38 83 GLU A C 1
ATOM 587 O O . GLU A 1 83 ? 5.005 -35.659 18.822 1.00 47.38 83 GLU A O 1
A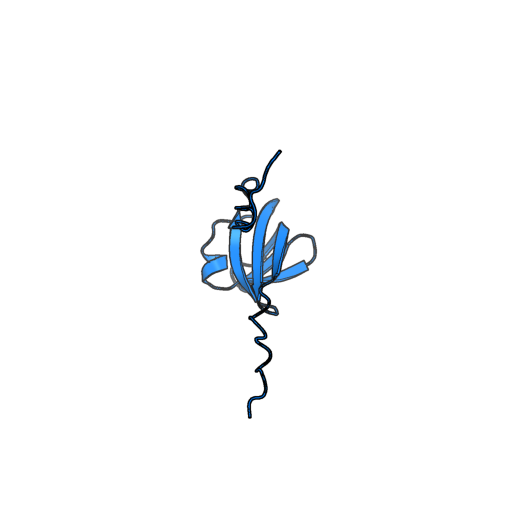TOM 592 N N . ALA A 1 84 ? 6.949 -35.782 19.909 1.00 62.12 84 ALA A N 1
ATOM 593 C CA . ALA A 1 84 ? 7.026 -37.242 19.831 1.00 62.12 84 ALA A CA 1
ATOM 594 C C . ALA A 1 84 ? 6.163 -37.783 20.983 1.00 62.12 84 ALA A C 1
ATOM 596 O O . ALA A 1 84 ? 6.299 -37.244 22.083 1.00 62.12 84 ALA A O 1
ATOM 597 N N . PRO A 1 85 ? 5.352 -38.844 20.815 1.00 59.31 85 PRO A N 1
ATOM 598 C CA . PRO A 1 85 ? 5.955 -40.178 20.888 1.00 59.31 85 PRO A CA 1
ATOM 599 C C . PRO A 1 85 ? 5.239 -41.301 20.100 1.00 59.31 85 PRO A C 1
ATOM 601 O O . PRO A 1 85 ? 4.065 -41.212 19.773 1.00 59.31 85 PRO A O 1
ATOM 604 N N . ALA A 1 86 ? 6.021 -42.364 19.864 1.00 60.12 86 ALA A N 1
ATOM 605 C CA . ALA A 1 86 ? 5.692 -43.798 19.910 1.00 60.12 86 ALA A CA 1
ATOM 606 C C . ALA A 1 86 ? 4.382 -44.322 19.280 1.00 60.12 86 ALA A C 1
ATOM 608 O O . ALA A 1 86 ? 3.294 -43.981 19.725 1.00 60.12 86 ALA A O 1
ATOM 609 N N . GLU A 1 87 ? 4.496 -45.313 18.388 1.00 48.31 87 GLU A N 1
ATOM 610 C CA . GLU A 1 87 ? 4.416 -46.746 18.752 1.00 48.31 87 GLU A CA 1
ATOM 611 C C . GLU A 1 87 ? 4.962 -47.635 17.620 1.00 48.31 87 GLU A C 1
ATOM 613 O O . GLU A 1 87 ? 4.779 -47.266 16.436 1.00 48.31 87 GLU A O 1
#

Radius of gyra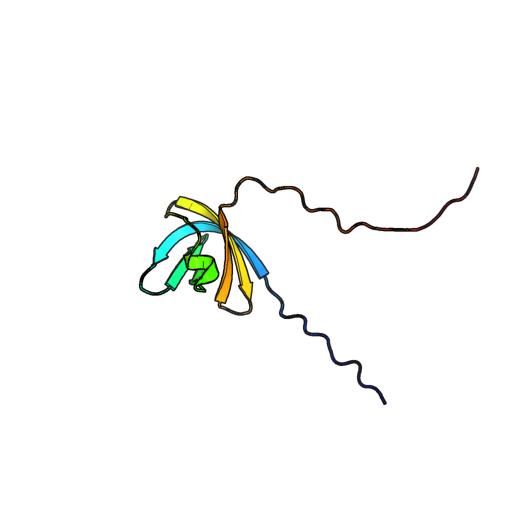tion: 18.34 Å; chains: 1; bounding box: 21×61×54 Å

Sequence (87 aa):
MPVLAQEEAPTAQTVKGKVEKLDKEGKKVTIAGTEYDLSEEAAAVEVAEGDEVEATVEGTTVKTLAKAAAPAEAPAPAEAPAEAPAE

pLDDT: mean 71.24, std 17.38, range [34.72, 89.31]

Foldseek 3Di:
DDDPPPPPPQPFDKDKAAFQDDDLPQQWTQGPNDIAHEDPQQSPEPDDHGFIKIFGDRPRHGPHIGGCPDDPDDPPPPPDDDDDDDD

Secondary structure (DSSP, 8-state):
-----------EEEEEEEEEEEETTTTEEEETTEEEEEPHHHHTS---TT-EEEEEEETTEEEEEEE--S-----------------